Protein AF-A0AAX4NH21-F1 (afdb_monomer_lite)

Radius of gyration: 15.96 Å; chains: 1; bounding box: 40×27×46 Å

pLDDT: mean 83.45, std 11.71, range [51.97, 96.0]

Sequence (127 aa):
MFPNEFIWQVDQKYGNLSEEIKTFNMEKPGLFNKKKKEGMEIARRINLFKEWFKWFLAMNTVVLPEGYEVPAREFYIQMTLKIEAIPPYRPLHPKFLSIAALFTYEELSDLFGNIFSSKVQMLMRGR

Structure (mmCIF, N/CA/C/O backbone):
data_AF-A0AAX4NH21-F1
#
_entry.id   AF-A0AAX4NH21-F1
#
loop_
_atom_site.group_PDB
_atom_site.id
_atom_site.type_symbol
_atom_site.label_atom_id
_atom_site.label_alt_id
_atom_site.label_comp_id
_atom_site.label_asym_id
_atom_site.label_entity_id
_atom_site.label_seq_id
_atom_site.pdbx_PDB_ins_code
_atom_site.Cartn_x
_atom_site.Cartn_y
_atom_site.Cartn_z
_atom_site.occupancy
_atom_site.B_iso_or_equiv
_atom_site.auth_seq_id
_atom_site.auth_comp_id
_atom_site.auth_asym_id
_atom_site.auth_atom_id
_atom_site.pdbx_PDB_model_num
ATOM 1 N N . MET A 1 1 ? 7.468 10.258 -11.295 1.00 92.31 1 MET A N 1
ATOM 2 C CA . MET A 1 1 ? 7.822 10.439 -9.865 1.00 92.31 1 MET A CA 1
ATOM 3 C C . MET A 1 1 ? 9.068 9.626 -9.547 1.00 92.31 1 MET A C 1
ATOM 5 O O . MET A 1 1 ? 9.197 8.546 -10.101 1.00 92.31 1 MET A O 1
ATOM 9 N N . PHE A 1 2 ? 9.982 10.079 -8.686 1.00 90.38 2 PHE A N 1
ATOM 10 C CA . PHE A 1 2 ? 11.137 9.249 -8.286 1.00 90.38 2 PHE A CA 1
ATOM 11 C C . PHE A 1 2 ? 10.787 8.272 -7.140 1.00 90.38 2 PHE A C 1
ATOM 13 O O . PHE A 1 2 ? 9.870 8.556 -6.369 1.00 90.38 2 PHE A O 1
ATOM 20 N N . PRO A 1 3 ? 11.520 7.154 -6.952 1.00 87.31 3 PRO A N 1
ATOM 21 C CA . PRO A 1 3 ? 11.263 6.180 -5.887 1.00 87.31 3 PRO A CA 1
ATOM 22 C C . PRO A 1 3 ? 11.143 6.800 -4.493 1.00 87.31 3 PRO A C 1
ATOM 24 O O . PRO A 1 3 ? 10.203 6.502 -3.759 1.00 87.31 3 PRO A O 1
ATOM 27 N N . ASN A 1 4 ? 12.058 7.707 -4.142 1.00 87.38 4 ASN A N 1
ATOM 28 C CA . ASN A 1 4 ? 12.051 8.378 -2.840 1.00 87.38 4 ASN A CA 1
ATOM 29 C C . ASN A 1 4 ? 10.817 9.264 -2.653 1.00 87.38 4 ASN A C 1
ATOM 31 O O . ASN A 1 4 ? 10.261 9.320 -1.561 1.00 87.38 4 ASN A O 1
ATOM 35 N N . GLU A 1 5 ? 10.365 9.918 -3.721 1.00 89.94 5 GLU A N 1
ATOM 36 C CA . GLU A 1 5 ? 9.163 10.747 -3.703 1.00 89.94 5 GLU A CA 1
ATOM 37 C C . GLU A 1 5 ? 7.905 9.882 -3.529 1.00 89.94 5 GLU A C 1
ATOM 39 O O . GLU A 1 5 ? 7.060 10.194 -2.692 1.00 89.94 5 GLU A O 1
ATOM 44 N N . PHE A 1 6 ? 7.826 8.744 -4.228 1.00 90.69 6 PHE A N 1
ATOM 45 C CA . PHE A 1 6 ? 6.751 7.762 -4.047 1.00 90.69 6 PHE A CA 1
ATOM 46 C C . PHE A 1 6 ? 6.683 7.274 -2.600 1.00 90.69 6 PHE A C 1
ATOM 48 O O . PHE A 1 6 ? 5.628 7.321 -1.966 1.00 90.69 6 PHE A O 1
ATOM 55 N N . ILE A 1 7 ? 7.825 6.844 -2.061 1.00 88.31 7 ILE A N 1
ATOM 56 C CA . ILE A 1 7 ? 7.933 6.349 -0.687 1.00 88.31 7 ILE A CA 1
ATOM 57 C C . ILE A 1 7 ? 7.508 7.432 0.304 1.00 88.31 7 ILE A C 1
ATOM 59 O O . ILE A 1 7 ? 6.755 7.140 1.232 1.00 88.31 7 ILE A O 1
ATOM 63 N N . TRP A 1 8 ? 7.962 8.669 0.104 1.00 90.06 8 TRP A N 1
ATOM 64 C CA . TRP A 1 8 ? 7.644 9.790 0.978 1.00 90.06 8 TRP A CA 1
ATOM 65 C C . TRP A 1 8 ? 6.150 10.139 0.961 1.00 90.06 8 TRP A C 1
ATOM 67 O O . TRP A 1 8 ? 5.552 10.292 2.023 1.00 90.06 8 TRP A O 1
ATOM 77 N N . GLN A 1 9 ? 5.496 10.190 -0.204 1.00 91.38 9 GLN A N 1
ATOM 78 C CA . GLN A 1 9 ? 4.057 10.486 -0.267 1.00 91.38 9 GLN A CA 1
ATOM 79 C C . GLN A 1 9 ? 3.213 9.399 0.410 1.00 91.38 9 GLN A C 1
ATOM 81 O O . GLN A 1 9 ? 2.289 9.701 1.172 1.00 91.38 9 GLN A O 1
ATOM 86 N N . VAL A 1 10 ? 3.561 8.129 0.178 1.00 90.19 10 VAL A N 1
ATOM 87 C CA . VAL A 1 10 ? 2.921 6.989 0.848 1.00 90.19 10 VAL A CA 1
ATOM 88 C C . VAL A 1 10 ? 3.176 7.032 2.355 1.00 90.19 10 VAL A C 1
ATOM 90 O O . VAL A 1 10 ? 2.260 6.771 3.134 1.00 90.19 10 VAL A O 1
ATOM 93 N N . ASP A 1 11 ? 4.388 7.397 2.780 1.00 89.19 11 ASP A N 1
ATOM 94 C CA . ASP A 1 11 ? 4.739 7.571 4.187 1.00 89.19 11 ASP A CA 1
ATOM 95 C C . ASP A 1 11 ? 3.895 8.630 4.873 1.00 89.19 11 ASP A C 1
ATOM 97 O O . ASP A 1 11 ? 3.251 8.321 5.867 1.00 89.19 11 ASP A O 1
ATOM 101 N N . GLN A 1 12 ? 3.837 9.834 4.320 1.00 89.50 12 GLN A N 1
ATOM 102 C CA . GLN A 1 12 ? 3.093 10.933 4.924 1.00 89.50 12 GLN A CA 1
ATOM 103 C C . GLN A 1 12 ? 1.606 10.600 5.075 1.00 89.50 12 GLN A C 1
ATOM 105 O O . GLN A 1 12 ? 1.001 10.861 6.114 1.00 89.50 12 GLN A O 1
ATOM 110 N N . LYS A 1 13 ? 1.000 9.978 4.058 1.00 89.25 13 LYS A N 1
ATOM 111 C CA . LYS A 1 13 ? -0.422 9.618 4.106 1.00 89.25 13 LYS A CA 1
ATOM 112 C C . LYS A 1 13 ? -0.706 8.462 5.059 1.00 89.25 13 LYS A C 1
ATOM 114 O O . LYS A 1 13 ? -1.681 8.528 5.804 1.00 89.25 13 LYS A O 1
ATOM 119 N N . TYR A 1 14 ? 0.126 7.421 5.053 1.00 90.25 14 TYR A N 1
ATOM 120 C CA . TYR A 1 14 ? -0.084 6.251 5.905 1.00 90.25 14 TYR A CA 1
ATOM 121 C C . TYR A 1 14 ? 0.353 6.480 7.356 1.00 90.25 14 TYR A C 1
ATOM 123 O O . TYR A 1 14 ? -0.294 5.971 8.263 1.00 90.25 14 TYR A O 1
ATOM 131 N N . GLY A 1 15 ? 1.424 7.239 7.594 1.00 87.06 15 GLY A N 1
ATOM 132 C CA . GLY A 1 15 ? 1.966 7.531 8.922 1.00 87.06 15 GLY A CA 1
ATOM 133 C C . GLY A 1 15 ? 0.903 8.125 9.841 1.00 87.06 15 GLY A C 1
ATOM 134 O O . GLY A 1 15 ? 0.602 7.524 10.873 1.00 87.06 15 GLY A O 1
ATOM 135 N N . ASN A 1 16 ? 0.244 9.192 9.378 1.00 82.25 16 ASN A N 1
ATOM 136 C CA . ASN A 1 16 ? -0.871 9.842 10.076 1.00 82.25 16 ASN A CA 1
ATOM 137 C C . ASN A 1 16 ? -1.990 8.848 10.433 1.00 82.25 16 ASN A C 1
ATOM 139 O O . ASN A 1 16 ? -2.435 8.779 11.574 1.00 82.25 16 ASN A O 1
ATOM 143 N N . LEU A 1 17 ? -2.398 8.007 9.476 1.00 88.69 17 LEU A N 1
ATOM 144 C CA . LEU A 1 17 ? -3.427 6.993 9.709 1.00 88.69 17 LEU A CA 1
ATOM 145 C C . LEU A 1 17 ? -2.965 5.910 10.701 1.00 88.69 17 LEU A C 1
ATOM 147 O O . LEU A 1 17 ? -3.742 5.434 11.527 1.00 88.69 17 LEU A O 1
ATOM 151 N N . SER A 1 18 ? -1.700 5.499 10.625 1.00 87.62 18 SER A N 1
ATOM 152 C CA . SER A 1 18 ? -1.154 4.422 11.449 1.00 87.62 18 SER A CA 1
ATOM 153 C C . SER A 1 18 ? -1.072 4.797 12.931 1.00 87.62 18 SER A C 1
ATOM 155 O O . SER A 1 18 ? -1.281 3.937 13.788 1.00 87.62 18 SER A O 1
ATOM 157 N N . GLU A 1 19 ? -0.810 6.068 13.243 1.00 83.88 19 GLU A N 1
ATOM 158 C CA . GLU A 1 19 ? -0.822 6.588 14.613 1.00 83.88 19 GLU A CA 1
ATOM 159 C C . GLU A 1 19 ? -2.238 6.599 15.195 1.00 83.88 19 GLU A C 1
ATOM 161 O O . GLU A 1 19 ? -2.442 6.175 16.335 1.00 83.88 19 GLU A O 1
ATOM 166 N N . GLU A 1 20 ? -3.234 6.980 14.392 1.00 82.56 20 GLU A N 1
ATOM 167 C CA . GLU A 1 20 ? -4.648 6.957 14.781 1.00 82.56 20 GLU A CA 1
ATOM 168 C C . GLU A 1 20 ? -5.132 5.526 15.069 1.00 82.56 20 GLU A C 1
ATOM 170 O O . GLU A 1 20 ? -5.745 5.272 16.109 1.00 82.56 20 GLU A O 1
AT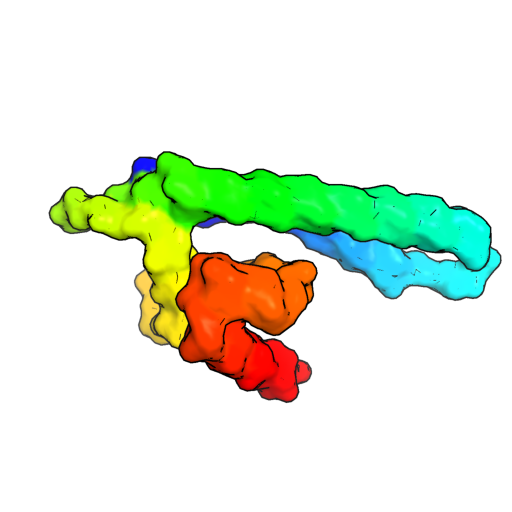OM 175 N N . ILE A 1 21 ? -4.786 4.562 14.203 1.00 84.12 21 ILE A N 1
ATOM 176 C CA . ILE A 1 21 ? -5.119 3.139 14.397 1.00 84.12 21 ILE A CA 1
ATOM 177 C C . ILE A 1 21 ? -4.485 2.596 15.686 1.00 84.12 21 ILE A C 1
ATOM 179 O O . ILE A 1 21 ? -5.147 1.904 16.464 1.00 84.12 21 ILE A O 1
ATOM 183 N N . LYS A 1 22 ? -3.204 2.898 15.935 1.00 83.25 22 LYS A N 1
ATOM 184 C CA . LYS A 1 22 ? -2.509 2.461 17.157 1.00 83.25 22 LYS A CA 1
ATOM 185 C C . LYS A 1 22 ? -3.152 3.047 18.408 1.00 83.25 22 LYS A C 1
ATOM 187 O O . LYS A 1 22 ? -3.410 2.304 19.352 1.00 83.25 22 LYS A O 1
ATOM 192 N N . THR A 1 23 ? -3.439 4.346 18.394 1.00 79.50 23 THR A N 1
ATOM 193 C CA . THR A 1 23 ? -4.050 5.054 19.526 1.00 79.50 23 THR A CA 1
ATOM 194 C C . THR A 1 23 ? -5.392 4.426 19.896 1.00 79.50 23 THR A C 1
ATOM 196 O O . THR A 1 23 ? -5.602 4.067 21.052 1.00 79.50 23 THR A O 1
ATOM 199 N N . PHE A 1 24 ? -6.248 4.152 18.909 1.00 77.94 24 PHE A N 1
ATOM 200 C CA . PHE A 1 24 ? -7.535 3.487 19.134 1.00 77.94 24 PHE A CA 1
ATOM 201 C C . PHE A 1 24 ? -7.412 2.076 19.722 1.00 77.94 24 PHE A C 1
ATOM 203 O O . PHE A 1 24 ? -8.179 1.693 20.611 1.00 77.94 24 PHE A O 1
ATOM 210 N N . ASN A 1 25 ? -6.428 1.300 19.262 1.00 72.50 25 ASN A N 1
ATOM 211 C CA . ASN A 1 25 ? -6.192 -0.054 19.765 1.00 72.50 25 ASN A CA 1
ATOM 212 C C . ASN A 1 25 ? -5.637 -0.071 21.203 1.00 72.50 25 ASN A C 1
ATOM 214 O O . ASN A 1 25 ? -5.824 -1.062 21.908 1.00 72.50 25 ASN A O 1
ATOM 218 N N . MET A 1 26 ? -4.987 1.007 21.656 1.00 69.94 26 MET A N 1
ATOM 219 C CA . MET A 1 26 ? -4.430 1.128 23.012 1.00 69.94 26 MET A CA 1
ATOM 220 C C . MET A 1 26 ? -5.435 1.657 24.0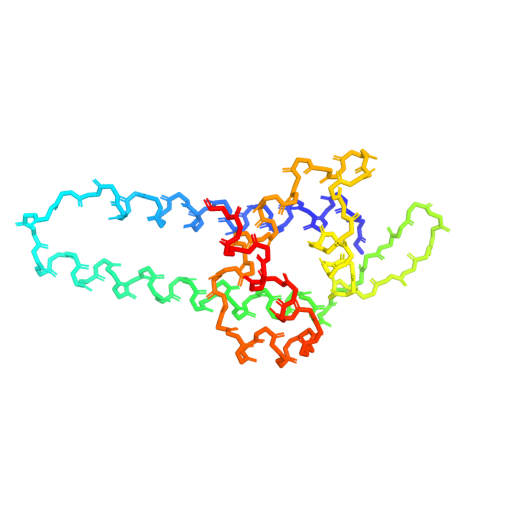53 1.00 69.94 26 MET A C 1
ATOM 222 O O . MET A 1 26 ? -5.212 1.493 25.256 1.00 69.94 26 MET A O 1
ATOM 226 N N . GLU A 1 27 ? -6.551 2.265 23.641 1.00 61.28 27 GLU A N 1
ATOM 227 C CA . GLU A 1 27 ? -7.540 2.814 24.575 1.00 61.28 27 GLU A CA 1
ATOM 228 C C . GLU A 1 27 ? -8.345 1.721 25.311 1.00 61.28 27 GLU A C 1
ATOM 230 O O . GLU A 1 27 ? -8.902 0.792 24.713 1.00 61.28 27 GLU A O 1
ATOM 235 N N . LYS A 1 28 ? -8.431 1.837 26.647 1.00 55.38 28 LYS A N 1
ATOM 236 C CA . LYS A 1 28 ? -9.055 0.855 27.558 1.00 55.38 28 LYS A CA 1
ATOM 237 C C . LYS A 1 28 ? -10.573 0.666 27.319 1.00 55.38 28 LYS A C 1
ATOM 239 O O . LYS A 1 28 ? -11.262 1.603 26.916 1.00 55.38 28 LYS A O 1
ATOM 244 N N . PRO A 1 29 ? -11.137 -0.523 27.625 1.00 52.78 29 PRO A N 1
ATOM 245 C CA . PRO A 1 29 ? -12.521 -0.926 27.306 1.00 52.78 29 PRO A CA 1
ATOM 246 C C . PRO A 1 29 ? -13.640 -0.278 28.162 1.00 52.78 29 PRO A C 1
ATOM 248 O O . PRO A 1 29 ? -14.656 -0.908 28.431 1.00 52.78 29 PRO A O 1
ATOM 251 N N . GLY A 1 30 ? -13.493 0.979 28.596 1.00 54.50 30 GLY A N 1
ATOM 252 C CA . GLY A 1 30 ? -14.430 1.631 29.529 1.00 54.50 30 GLY A CA 1
ATOM 253 C C . GLY A 1 30 ? -15.530 2.509 28.911 1.00 54.50 30 GLY A C 1
ATOM 254 O O . GLY A 1 30 ? -16.429 2.937 29.626 1.00 54.50 30 GLY A O 1
ATOM 255 N N . LEU A 1 31 ? -15.485 2.811 27.606 1.00 57.38 31 LEU A N 1
ATOM 256 C CA . LEU A 1 31 ? -16.358 3.811 26.963 1.00 57.38 31 LEU A CA 1
ATOM 257 C C . LEU A 1 31 ? -16.972 3.282 25.654 1.00 57.38 31 LEU A C 1
ATOM 259 O O . LEU A 1 31 ? -16.620 3.720 24.561 1.00 57.38 31 LEU A O 1
ATOM 263 N N . PHE A 1 32 ? -17.913 2.340 25.755 1.00 59.28 32 PHE A N 1
ATOM 264 C CA . PHE A 1 32 ? -18.515 1.644 24.604 1.00 59.28 32 PHE A CA 1
ATOM 265 C C . PHE A 1 32 ? -19.125 2.576 23.534 1.00 59.28 32 PHE A C 1
ATOM 267 O O . PHE A 1 32 ? -18.899 2.373 22.341 1.00 59.28 32 PHE A O 1
ATOM 274 N N . ASN A 1 33 ? -19.850 3.632 23.924 1.00 61.31 33 ASN A N 1
ATOM 275 C CA . ASN A 1 33 ? -20.483 4.546 22.957 1.00 61.31 33 ASN A CA 1
ATOM 276 C C . ASN A 1 33 ? -19.497 5.513 22.283 1.00 61.31 33 ASN A C 1
ATOM 278 O O . ASN A 1 33 ? -19.686 5.862 21.117 1.00 61.31 33 ASN A O 1
ATOM 282 N N . LYS A 1 34 ? -18.441 5.927 22.995 1.00 62.44 34 LYS A N 1
ATOM 283 C CA . LYS A 1 34 ? -17.382 6.785 22.447 1.00 62.44 34 LYS A CA 1
ATOM 284 C C . LYS A 1 34 ? -16.504 5.985 21.474 1.00 62.44 34 LYS A C 1
ATOM 286 O O . LYS A 1 34 ? -16.378 6.392 20.321 1.00 62.44 34 LYS A O 1
ATOM 291 N N . LYS A 1 35 ? -16.120 4.757 21.857 1.00 67.44 35 LYS A N 1
ATOM 292 C CA . LYS A 1 35 ? -15.412 3.805 20.985 1.00 67.44 35 LYS A CA 1
ATOM 293 C C . LYS A 1 35 ? -16.169 3.465 19.706 1.00 67.44 35 LYS A C 1
ATOM 295 O O . LYS A 1 35 ? -15.544 3.280 18.669 1.00 67.44 35 LYS A O 1
ATOM 300 N N . LYS A 1 36 ? -17.506 3.389 19.739 1.00 71.44 36 LYS A N 1
ATOM 301 C CA . LYS A 1 36 ? -18.298 3.129 18.525 1.00 71.44 36 LYS A CA 1
ATOM 302 C C . LYS A 1 36 ? -18.203 4.285 17.522 1.00 71.44 36 LYS A C 1
ATOM 304 O O . LYS A 1 36 ? -18.049 4.036 16.330 1.00 71.44 36 LYS A O 1
ATOM 309 N N . LYS A 1 37 ? -18.285 5.538 17.988 1.00 74.94 37 LYS A N 1
ATOM 310 C CA . LYS A 1 37 ? -18.134 6.724 17.125 1.00 74.94 37 LYS A CA 1
ATOM 311 C C . LYS A 1 37 ? -16.703 6.872 16.604 1.00 74.94 37 LYS A C 1
ATOM 313 O O . LYS A 1 37 ? -16.527 7.110 15.415 1.00 74.94 37 LYS A O 1
ATOM 318 N N . GLU A 1 38 ? -15.707 6.668 17.459 1.00 76.25 38 GLU A N 1
ATOM 319 C CA . GLU A 1 38 ? -14.287 6.711 17.078 1.00 76.25 38 GLU A CA 1
ATOM 320 C C . GLU A 1 38 ? -13.927 5.591 16.097 1.00 76.25 38 GLU A C 1
ATOM 322 O O . GLU A 1 38 ? -13.271 5.844 15.091 1.00 76.25 38 GLU A O 1
ATOM 327 N N . GLY A 1 39 ? -14.453 4.381 16.304 1.00 78.06 39 GLY A N 1
ATOM 328 C CA . GLY A 1 39 ? -14.290 3.270 15.369 1.00 78.06 39 GLY A CA 1
ATOM 329 C C . GLY A 1 39 ? -14.909 3.548 13.996 1.00 78.06 39 GLY A C 1
ATOM 330 O O . GLY A 1 39 ? -14.304 3.215 12.979 1.00 78.06 39 GLY A O 1
ATOM 331 N N . MET A 1 40 ? -16.077 4.204 13.941 1.00 82.44 40 MET A N 1
ATOM 332 C CA . MET A 1 40 ? -16.684 4.625 12.668 1.00 82.44 40 MET A CA 1
ATOM 333 C C . MET A 1 40 ? -15.838 5.679 11.944 1.00 82.44 40 MET A C 1
ATOM 335 O O . MET A 1 40 ? -15.678 5.595 10.727 1.00 82.44 40 MET A O 1
ATOM 339 N N . GLU A 1 41 ? -15.265 6.643 12.668 1.00 86.69 41 GLU A N 1
ATOM 340 C CA . GLU A 1 41 ? -14.401 7.665 12.066 1.00 86.69 41 GLU A CA 1
ATOM 341 C C . GLU A 1 41 ? -13.082 7.070 11.552 1.00 86.69 41 GLU A C 1
ATOM 343 O O . GLU A 1 41 ? -12.659 7.385 10.441 1.00 86.69 41 GLU A O 1
ATOM 348 N N . ILE A 1 42 ? -12.468 6.142 12.292 1.00 87.06 42 ILE A N 1
ATOM 349 C CA . ILE A 1 42 ? -11.256 5.441 11.843 1.00 87.06 42 ILE A CA 1
ATOM 350 C C . ILE A 1 42 ? -11.547 4.588 10.611 1.00 87.06 42 ILE A C 1
ATOM 352 O O . ILE A 1 42 ? -10.798 4.651 9.639 1.00 87.06 42 ILE A O 1
ATOM 356 N N . ALA A 1 43 ? -12.657 3.845 10.596 1.00 86.56 43 ALA A N 1
ATOM 357 C CA . ALA A 1 43 ? -13.065 3.074 9.423 1.00 86.56 43 ALA A CA 1
ATOM 358 C C . ALA A 1 43 ? -13.264 3.975 8.190 1.00 86.56 43 ALA A C 1
ATOM 360 O O . ALA A 1 43 ? -12.802 3.646 7.096 1.00 86.56 43 ALA A O 1
ATOM 361 N N . ARG A 1 44 ? -13.882 5.151 8.370 1.00 91.44 44 ARG A N 1
ATOM 362 C CA . ARG A 1 44 ? -14.038 6.154 7.307 1.00 91.44 44 ARG A CA 1
ATOM 363 C C . ARG A 1 44 ? -12.685 6.634 6.781 1.00 91.44 44 ARG A C 1
ATOM 365 O O . ARG A 1 44 ? -12.496 6.711 5.570 1.00 91.44 44 ARG A O 1
ATOM 372 N N . ARG A 1 45 ? -11.730 6.926 7.666 1.00 90.69 45 ARG A N 1
ATOM 373 C CA . ARG A 1 45 ? -10.378 7.365 7.285 1.00 90.69 45 ARG A CA 1
ATOM 374 C C . ARG A 1 45 ? -9.571 6.274 6.593 1.00 90.69 45 ARG A C 1
ATOM 376 O O . ARG A 1 45 ? -8.892 6.572 5.613 1.00 90.69 45 ARG A O 1
ATOM 383 N N . ILE A 1 46 ? -9.693 5.022 7.037 1.00 92.25 46 ILE A N 1
ATOM 384 C CA . ILE A 1 46 ? -9.113 3.867 6.343 1.00 92.25 46 ILE A CA 1
ATOM 385 C C . ILE A 1 46 ? -9.665 3.795 4.918 1.00 92.25 46 ILE A C 1
ATOM 387 O O . ILE A 1 46 ? -8.883 3.684 3.979 1.00 92.25 46 ILE A O 1
ATOM 391 N N . ASN A 1 47 ? -10.981 3.922 4.731 1.00 93.19 47 ASN A N 1
ATOM 392 C CA . ASN A 1 47 ? -11.583 3.894 3.396 1.00 93.19 47 ASN A CA 1
ATOM 393 C C . ASN A 1 47 ? -11.095 5.048 2.510 1.00 93.19 47 ASN A C 1
ATOM 395 O O . ASN A 1 47 ? -10.694 4.803 1.376 1.00 93.19 47 ASN A O 1
ATOM 399 N N . LEU A 1 48 ? -11.025 6.274 3.037 1.00 94.12 48 LEU A N 1
ATOM 400 C CA . LEU A 1 48 ? -10.472 7.415 2.297 1.00 94.12 48 LEU A CA 1
ATOM 401 C C . LEU A 1 48 ? -9.008 7.200 1.903 1.00 94.12 48 LEU A C 1
ATOM 403 O O . LEU A 1 48 ? -8.606 7.532 0.788 1.00 94.12 48 LEU A O 1
ATOM 407 N N . PHE A 1 49 ? -8.203 6.629 2.801 1.00 95.19 49 PHE A N 1
ATOM 408 C CA . PHE A 1 49 ? -6.827 6.270 2.483 1.00 95.19 49 PHE A CA 1
ATOM 409 C C . PHE A 1 49 ? -6.773 5.209 1.382 1.00 95.19 49 PHE A C 1
ATOM 411 O O . PHE A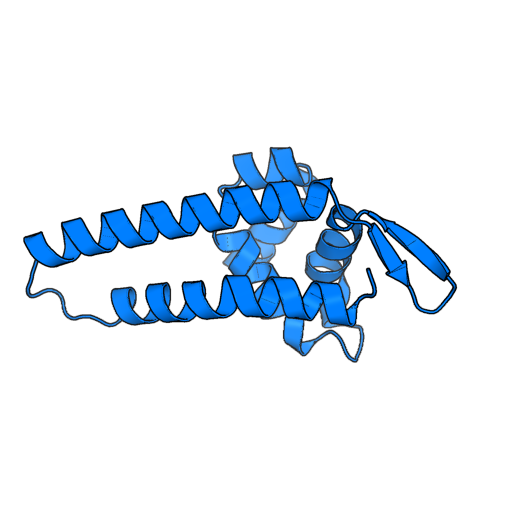 1 49 ? -5.986 5.358 0.451 1.00 95.19 49 PHE A O 1
ATOM 418 N N . LYS A 1 50 ? -7.616 4.170 1.444 1.00 94.62 50 LYS A N 1
ATOM 419 C CA . LYS A 1 50 ? -7.692 3.143 0.399 1.00 94.62 50 LYS A CA 1
ATOM 420 C C . LYS A 1 50 ? -8.027 3.754 -0.953 1.00 94.62 50 LYS A C 1
ATOM 422 O O . LYS A 1 50 ? -7.340 3.455 -1.920 1.00 94.62 50 LYS A O 1
ATOM 427 N N . GLU A 1 51 ? -9.046 4.603 -1.033 1.00 95.56 51 GLU A N 1
ATOM 428 C CA . GLU A 1 51 ? -9.439 5.270 -2.280 1.00 95.56 51 GLU A CA 1
ATOM 429 C C . GLU A 1 51 ? -8.315 6.142 -2.833 1.00 95.56 51 GLU A C 1
ATOM 431 O O . GLU A 1 51 ? -7.945 6.003 -4.001 1.00 95.56 51 GLU A O 1
ATOM 436 N N . TRP A 1 52 ? -7.714 6.977 -1.979 1.00 96.00 52 TRP A N 1
ATOM 437 C CA . TRP A 1 52 ? -6.548 7.772 -2.353 1.00 96.00 52 TRP A CA 1
ATOM 438 C C . TRP A 1 52 ? -5.412 6.886 -2.863 1.00 96.00 52 TRP A C 1
ATOM 440 O O . TRP A 1 52 ? -4.822 7.193 -3.892 1.00 96.00 52 TRP A O 1
ATOM 450 N N . PHE A 1 53 ? -5.121 5.778 -2.184 1.00 95.88 53 PHE A N 1
ATOM 451 C CA . PHE A 1 53 ? -4.026 4.889 -2.544 1.00 95.88 53 PHE A CA 1
ATOM 452 C C . PHE A 1 53 ? -4.288 4.168 -3.870 1.00 95.88 53 PHE A C 1
ATOM 454 O O . PHE A 1 53 ? -3.404 4.119 -4.722 1.00 95.88 53 PHE A O 1
ATOM 461 N N . LYS A 1 54 ? -5.517 3.681 -4.093 1.00 95.06 54 LYS A N 1
ATOM 462 C CA . LYS A 1 54 ? -5.956 3.101 -5.374 1.00 95.06 54 LYS A CA 1
ATOM 463 C C . LYS A 1 54 ? -5.765 4.109 -6.514 1.00 95.06 54 LYS A C 1
ATOM 465 O O . LYS A 1 54 ? -5.147 3.782 -7.525 1.00 95.06 54 LYS A O 1
ATOM 470 N N . TRP A 1 55 ? -6.234 5.344 -6.324 1.00 95.75 55 TRP A N 1
ATOM 471 C CA . TRP A 1 55 ? -6.063 6.427 -7.295 1.00 95.75 55 TRP A CA 1
ATOM 472 C C . TRP A 1 55 ? -4.585 6.772 -7.523 1.00 95.75 55 TRP A C 1
ATOM 474 O O . TRP A 1 55 ? -4.138 6.887 -8.662 1.00 95.75 55 TRP A O 1
ATOM 484 N N . PHE A 1 56 ? -3.805 6.872 -6.448 1.00 94.69 56 PHE A N 1
ATOM 485 C CA . PHE A 1 56 ? -2.384 7.191 -6.489 1.00 94.69 56 PHE A CA 1
ATOM 486 C C . PHE A 1 56 ? -1.595 6.149 -7.287 1.00 94.69 56 PHE A C 1
ATOM 488 O O . PHE A 1 56 ? -0.795 6.514 -8.145 1.00 94.69 56 PHE A O 1
ATOM 495 N N . LEU A 1 57 ? -1.855 4.858 -7.068 1.00 94.94 57 LEU A N 1
ATOM 496 C CA . LEU A 1 57 ? -1.221 3.783 -7.830 1.00 94.94 57 LEU A CA 1
ATOM 497 C C . LEU A 1 57 ? -1.631 3.770 -9.307 1.00 94.94 57 LEU A C 1
ATOM 499 O O . LEU A 1 57 ? -0.811 3.413 -10.150 1.00 94.94 57 LEU A O 1
ATOM 503 N N . ALA A 1 58 ? -2.878 4.136 -9.616 1.00 93.19 58 ALA A N 1
ATOM 504 C CA . ALA A 1 58 ? -3.392 4.161 -10.984 1.00 93.19 58 ALA A CA 1
ATOM 505 C C . ALA A 1 58 ? -2.843 5.337 -11.808 1.00 93.19 58 ALA A C 1
ATOM 507 O O . ALA A 1 58 ? -2.634 5.192 -13.009 1.00 93.19 58 ALA A O 1
ATOM 508 N N . MET A 1 59 ? -2.609 6.489 -11.174 1.00 94.12 59 MET A N 1
ATOM 509 C CA . MET A 1 59 ? -2.242 7.730 -11.869 1.00 94.12 59 MET A CA 1
ATOM 510 C C . MET A 1 59 ? -0.736 7.986 -11.966 1.00 94.12 59 MET A C 1
ATOM 512 O O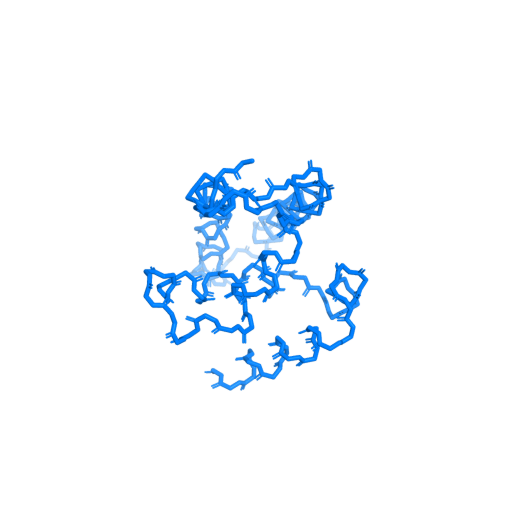 . MET A 1 59 ? -0.328 8.893 -12.686 1.00 94.12 59 MET A O 1
ATOM 516 N N . ASN A 1 60 ? 0.097 7.239 -11.237 1.00 94.94 60 ASN A N 1
ATOM 517 C CA . ASN A 1 60 ? 1.523 7.543 -11.134 1.00 94.94 60 ASN A CA 1
ATOM 518 C C . ASN A 1 60 ? 2.416 6.465 -11.757 1.00 94.94 60 ASN A C 1
ATOM 520 O O . ASN A 1 60 ? 2.173 5.261 -11.648 1.00 94.94 60 ASN A O 1
ATOM 524 N N . THR A 1 61 ? 3.524 6.924 -12.332 1.00 95.38 61 THR A N 1
ATOM 525 C CA . THR A 1 61 ? 4.675 6.108 -12.722 1.00 95.38 61 THR A CA 1
ATOM 526 C C . THR A 1 61 ? 5.894 6.495 -11.886 1.00 95.38 61 THR A C 1
ATOM 528 O O . THR A 1 61 ? 6.096 7.659 -11.509 1.00 95.38 61 THR A O 1
ATOM 531 N N . VAL A 1 62 ? 6.707 5.493 -11.566 1.00 92.81 62 VAL A N 1
ATOM 532 C CA . VAL A 1 62 ? 7.964 5.634 -10.838 1.00 92.81 62 VAL A CA 1
ATOM 533 C C . VAL A 1 62 ? 9.116 5.520 -11.830 1.00 92.81 62 VAL A C 1
ATOM 535 O O . VAL A 1 62 ? 9.235 4.520 -12.531 1.00 92.81 62 VAL A O 1
ATOM 538 N N . VAL A 1 63 ? 9.956 6.550 -11.879 1.00 91.44 63 VAL A N 1
ATOM 539 C CA . VAL A 1 63 ? 11.131 6.642 -12.749 1.00 91.44 63 VAL A CA 1
ATOM 540 C C . VAL A 1 63 ? 12.342 6.158 -11.965 1.00 91.44 63 VAL A C 1
ATOM 542 O O . VAL A 1 63 ? 12.776 6.813 -11.017 1.00 91.44 63 VAL A O 1
ATOM 545 N N . LEU A 1 64 ? 12.862 4.990 -12.323 1.00 87.19 64 LEU A N 1
ATOM 546 C CA . LEU A 1 64 ? 14.036 4.393 -11.692 1.00 87.19 64 LEU A CA 1
ATOM 547 C C . LEU A 1 64 ? 15.321 5.167 -12.056 1.00 87.19 64 LEU A C 1
ATOM 549 O O . LEU A 1 64 ? 15.328 5.896 -13.050 1.00 87.19 64 LEU A O 1
ATOM 553 N N . PRO A 1 65 ? 16.414 5.032 -11.276 1.00 80.06 65 PRO A N 1
ATOM 554 C CA . PRO A 1 65 ? 17.670 5.752 -11.518 1.00 80.06 65 PRO A CA 1
ATOM 555 C C . PRO A 1 65 ? 18.251 5.574 -12.927 1.00 80.06 65 PRO A C 1
ATOM 557 O O . PRO A 1 65 ? 18.906 6.475 -13.440 1.00 80.06 65 PRO A O 1
ATOM 560 N N . GLU A 1 66 ? 17.989 4.438 -13.569 1.00 83.44 66 GLU A N 1
ATOM 561 C CA . GLU A 1 66 ? 18.438 4.120 -14.925 1.00 83.44 66 GLU A CA 1
ATOM 562 C C . GLU A 1 66 ? 17.522 4.710 -16.019 1.00 83.44 66 GLU A C 1
ATOM 564 O O . GLU A 1 66 ? 17.730 4.459 -17.203 1.00 83.44 66 GLU A O 1
ATOM 569 N N . GLY A 1 67 ? 16.497 5.481 -15.636 1.00 84.25 67 GLY A N 1
ATOM 570 C CA . GLY A 1 67 ? 15.547 6.134 -16.541 1.00 84.25 67 GLY A CA 1
ATOM 571 C C . GLY A 1 67 ? 14.343 5.276 -16.939 1.00 84.25 67 GLY A C 1
ATOM 572 O O . GLY A 1 67 ? 13.492 5.743 -17.690 1.00 84.25 67 GLY A O 1
ATOM 573 N N . TYR A 1 68 ? 14.234 4.041 -16.439 1.00 88.62 68 TYR A N 1
ATOM 574 C CA . TYR A 1 68 ? 13.070 3.193 -16.702 1.00 88.62 68 TYR A CA 1
ATOM 575 C C . TYR A 1 68 ? 11.842 3.676 -15.939 1.00 88.62 68 TYR A C 1
ATOM 577 O O . TYR A 1 68 ? 11.887 3.868 -14.723 1.00 88.62 68 TYR A O 1
ATOM 585 N N . GLU A 1 69 ? 10.721 3.787 -16.641 1.00 92.62 69 GLU A N 1
ATOM 586 C CA . GLU A 1 69 ? 9.431 4.076 -16.030 1.00 92.62 69 GLU A CA 1
ATOM 587 C C . GLU A 1 69 ? 8.687 2.783 -15.711 1.00 92.62 69 GLU A C 1
ATOM 589 O O . GLU A 1 69 ? 8.489 1.920 -16.566 1.00 92.62 69 GLU A O 1
ATOM 594 N N . VAL A 1 70 ? 8.253 2.657 -14.462 1.00 92.31 70 VAL A N 1
ATOM 595 C CA . VAL A 1 70 ? 7.487 1.512 -13.977 1.00 92.31 70 VAL A CA 1
ATOM 596 C C . VAL A 1 70 ? 6.169 2.021 -13.402 1.00 92.31 70 VAL A C 1
ATOM 598 O O . VAL A 1 70 ? 6.175 2.999 -12.651 1.00 92.31 70 VAL A O 1
ATOM 601 N N . PRO A 1 71 ? 5.021 1.385 -13.692 1.00 94.81 71 PRO A N 1
ATOM 602 C CA . PRO A 1 71 ? 3.768 1.734 -13.035 1.00 94.81 71 PRO A CA 1
ATOM 603 C C . PRO A 1 71 ? 3.910 1.681 -11.509 1.00 94.81 71 PRO A C 1
ATOM 605 O O . PRO A 1 71 ? 4.481 0.731 -10.969 1.00 94.81 71 PRO A O 1
ATOM 608 N N . ALA A 1 72 ? 3.360 2.663 -10.794 1.00 93.00 72 ALA A N 1
ATOM 609 C CA . ALA A 1 72 ? 3.463 2.726 -9.334 1.00 93.00 72 ALA A CA 1
ATOM 610 C C . ALA A 1 72 ? 2.931 1.456 -8.645 1.00 93.00 72 ALA A C 1
ATOM 612 O O . ALA A 1 72 ? 3.501 0.995 -7.655 1.00 93.00 72 ALA A O 1
ATOM 613 N N . ARG A 1 73 ? 1.880 0.848 -9.210 1.00 93.31 73 ARG A N 1
ATOM 614 C CA . ARG A 1 73 ? 1.363 -0.469 -8.807 1.00 93.31 73 ARG A CA 1
ATOM 615 C C . ARG A 1 73 ? 2.442 -1.553 -8.842 1.00 93.31 73 ARG A C 1
ATOM 617 O O . ARG A 1 73 ? 2.626 -2.261 -7.856 1.00 93.31 73 ARG A O 1
ATOM 624 N N . GLU A 1 74 ? 3.147 -1.681 -9.961 1.00 90.31 74 GLU A N 1
ATOM 625 C CA . GLU A 1 74 ? 4.201 -2.684 -10.129 1.00 90.31 74 GLU A CA 1
ATOM 626 C C . GLU A 1 74 ? 5.368 -2.402 -9.189 1.00 90.31 74 GLU A C 1
ATOM 628 O O . GLU A 1 74 ? 5.853 -3.312 -8.519 1.00 90.31 74 GLU A O 1
ATOM 633 N N . PHE A 1 75 ? 5.755 -1.131 -9.049 1.00 89.69 75 PHE A N 1
ATOM 634 C CA . PHE A 1 75 ? 6.766 -0.724 -8.080 1.00 89.69 75 PHE A CA 1
ATOM 635 C C . PHE A 1 75 ? 6.381 -1.166 -6.657 1.00 89.69 75 PHE A C 1
ATOM 637 O O . PHE A 1 75 ? 7.159 -1.848 -5.995 1.00 89.69 75 PHE A O 1
ATOM 644 N N . TYR A 1 76 ? 5.149 -0.898 -6.212 1.00 90.25 76 TYR A N 1
ATOM 645 C CA . TYR A 1 76 ? 4.643 -1.343 -4.909 1.00 90.25 76 TYR A CA 1
ATOM 646 C C . TYR A 1 76 ? 4.649 -2.873 -4.749 1.00 90.25 76 TYR A C 1
ATOM 648 O O . TYR A 1 76 ? 5.050 -3.377 -3.695 1.00 90.25 76 TYR A O 1
ATOM 656 N N . ILE A 1 77 ? 4.258 -3.626 -5.785 1.00 89.62 77 ILE A N 1
ATOM 657 C CA . ILE A 1 77 ? 4.322 -5.096 -5.784 1.00 89.62 77 ILE A CA 1
ATOM 658 C C . ILE A 1 77 ? 5.759 -5.564 -5.540 1.00 89.62 77 ILE A C 1
ATOM 660 O O . ILE A 1 77 ? 5.992 -6.393 -4.657 1.00 89.62 77 ILE A O 1
ATOM 664 N N . GLN A 1 78 ? 6.729 -5.027 -6.287 1.00 85.31 78 GLN A N 1
ATOM 665 C CA . GLN A 1 78 ? 8.138 -5.395 -6.119 1.00 85.31 78 GLN A CA 1
ATOM 666 C C . GLN A 1 78 ? 8.618 -5.068 -4.697 1.00 85.31 78 GLN A C 1
ATOM 668 O O . GLN A 1 78 ? 9.228 -5.922 -4.048 1.00 85.31 78 GLN A O 1
ATOM 673 N N . MET A 1 79 ? 8.271 -3.881 -4.185 1.00 82.50 79 MET A N 1
ATOM 674 C CA . MET A 1 79 ? 8.640 -3.435 -2.836 1.00 82.50 79 MET A CA 1
ATOM 675 C C . MET A 1 79 ? 8.044 -4.315 -1.732 1.00 82.50 79 MET A C 1
ATOM 677 O O . MET A 1 79 ? 8.690 -4.556 -0.714 1.00 82.50 79 MET A O 1
ATOM 681 N N . THR A 1 80 ? 6.838 -4.836 -1.940 1.00 86.06 80 THR A N 1
ATOM 682 C CA . THR A 1 80 ? 6.146 -5.676 -0.955 1.00 86.06 80 THR A CA 1
ATOM 683 C C . THR A 1 80 ? 6.570 -7.145 -1.037 1.00 86.06 80 THR A C 1
ATOM 685 O O . THR A 1 80 ? 6.562 -7.832 -0.027 1.00 86.06 80 THR A O 1
ATOM 688 N N . LEU A 1 81 ? 6.936 -7.662 -2.218 1.00 83.25 81 LEU A N 1
ATOM 689 C CA . LEU A 1 81 ? 7.183 -9.100 -2.409 1.00 83.25 81 LEU A CA 1
ATOM 690 C C . LEU A 1 81 ? 8.656 -9.516 -2.492 1.00 83.25 81 LEU A C 1
ATOM 692 O O . LEU A 1 81 ? 8.929 -10.715 -2.353 1.00 83.25 81 LEU A O 1
ATOM 696 N N . LYS A 1 82 ? 9.575 -8.598 -2.824 1.00 72.56 82 LYS A N 1
ATOM 697 C CA . LYS A 1 82 ? 10.968 -8.938 -3.180 1.00 72.56 82 LYS A CA 1
ATOM 698 C C . LYS A 1 82 ? 12.048 -8.230 -2.352 1.00 72.56 82 LYS A C 1
ATOM 700 O O . LYS A 1 82 ? 13.217 -8.582 -2.476 1.00 72.56 82 LYS A O 1
ATOM 705 N N . ILE A 1 83 ? 11.702 -7.251 -1.515 1.00 61.12 83 ILE A N 1
ATOM 706 C CA . ILE A 1 83 ? 12.686 -6.284 -0.989 1.00 61.12 83 ILE A CA 1
ATOM 707 C C . ILE A 1 83 ? 13.263 -6.585 0.396 1.00 61.12 83 ILE A C 1
ATOM 709 O O . ILE A 1 83 ? 14.210 -5.918 0.816 1.00 61.12 83 ILE A O 1
ATOM 713 N N . GLU A 1 84 ? 12.861 -7.665 1.067 1.00 55.12 84 GLU A N 1
ATOM 714 C CA . GLU A 1 84 ?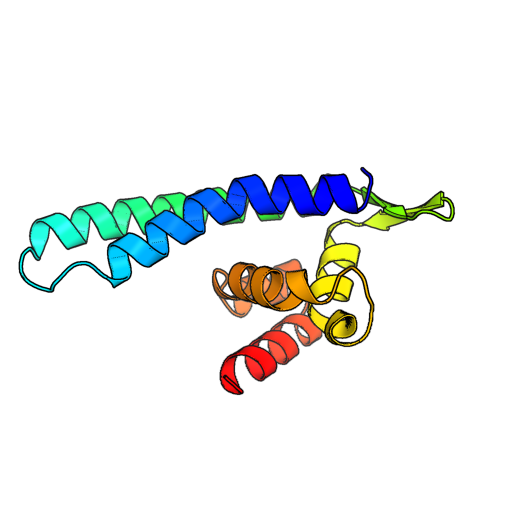 13.611 -8.109 2.256 1.00 55.12 84 GLU A CA 1
ATOM 715 C C . GLU A 1 84 ? 15.117 -8.337 1.970 1.00 55.12 84 GLU A C 1
ATOM 717 O O . GLU A 1 84 ? 15.922 -8.331 2.902 1.00 55.12 84 GLU A O 1
ATOM 722 N N . ALA A 1 85 ? 15.531 -8.443 0.698 1.00 54.03 85 ALA A N 1
ATOM 723 C CA . ALA A 1 85 ? 16.909 -8.669 0.266 1.00 54.03 85 ALA A CA 1
ATOM 724 C C . ALA A 1 85 ? 17.663 -7.459 -0.345 1.00 54.03 85 ALA A C 1
ATOM 726 O O . ALA A 1 85 ? 18.837 -7.622 -0.664 1.00 54.03 85 ALA A O 1
ATOM 727 N N . ILE A 1 86 ? 17.066 -6.263 -0.506 1.00 57.38 86 ILE A N 1
ATOM 728 C CA . ILE A 1 86 ? 17.704 -5.144 -1.248 1.00 57.38 86 ILE A CA 1
ATOM 729 C C . ILE A 1 86 ? 17.871 -3.886 -0.357 1.00 57.38 86 ILE A C 1
ATOM 731 O O . ILE A 1 86 ? 16.883 -3.202 -0.065 1.00 57.38 86 ILE A O 1
ATOM 735 N N . PRO A 1 87 ? 19.095 -3.530 0.091 1.00 51.97 87 PRO A N 1
ATOM 736 C CA . PRO A 1 87 ? 19.382 -2.214 0.689 1.00 51.97 87 PRO A CA 1
ATOM 737 C C . PRO A 1 87 ? 19.242 -1.129 -0.396 1.00 51.97 87 PRO A C 1
ATOM 739 O O . PRO A 1 87 ? 19.682 -1.404 -1.511 1.00 51.97 87 PRO A O 1
ATOM 742 N N . PRO A 1 88 ? 18.673 0.080 -0.174 1.00 67.38 88 PRO A N 1
ATOM 743 C CA . PRO A 1 88 ? 18.230 0.782 1.049 1.00 67.38 88 PRO A CA 1
ATOM 744 C C . PRO A 1 88 ? 16.751 0.577 1.445 1.00 67.38 88 PRO A C 1
ATOM 746 O O . PRO A 1 88 ? 16.261 1.215 2.375 1.00 67.38 88 PRO A O 1
ATOM 749 N N . TYR A 1 89 ? 16.015 -0.291 0.750 1.00 65.06 89 TYR A N 1
ATOM 750 C CA . TYR A 1 89 ? 14.551 -0.360 0.847 1.00 65.06 89 TYR A CA 1
ATOM 751 C C . TYR A 1 89 ? 14.023 -1.373 1.876 1.00 65.06 89 TYR A C 1
ATOM 753 O O . TYR A 1 89 ? 12.842 -1.341 2.225 1.00 65.06 89 TYR A O 1
ATOM 761 N N . ARG A 1 90 ? 14.893 -2.237 2.416 1.00 65.06 90 ARG A N 1
ATOM 762 C CA . ARG A 1 90 ? 14.569 -3.225 3.464 1.00 65.06 90 ARG A CA 1
ATOM 763 C C . ARG A 1 90 ? 13.762 -2.649 4.650 1.00 65.06 90 ARG A C 1
ATOM 765 O O . ARG A 1 90 ? 12.772 -3.281 5.016 1.00 65.06 90 ARG A O 1
ATOM 772 N N . PRO A 1 91 ? 14.089 -1.475 5.236 1.00 67.69 91 PRO A N 1
ATOM 773 C CA . PRO A 1 91 ? 13.313 -0.909 6.348 1.00 67.69 91 PRO A CA 1
ATOM 774 C C . PRO A 1 91 ? 11.855 -0.575 6.000 1.00 67.69 91 PRO A C 1
ATOM 776 O O . PRO A 1 91 ? 11.024 -0.436 6.893 1.00 67.69 91 PRO A O 1
ATOM 779 N N . LEU A 1 92 ? 11.524 -0.448 4.712 1.00 72.50 92 LEU A N 1
ATOM 780 C CA . LEU A 1 92 ? 10.189 -0.072 4.254 1.00 72.50 92 LEU A CA 1
ATOM 781 C C . LEU A 1 92 ? 9.261 -1.282 4.082 1.00 72.50 92 LEU A C 1
ATOM 783 O O . LEU A 1 92 ? 8.042 -1.117 4.063 1.00 72.50 92 LEU A O 1
ATOM 787 N N . HIS A 1 93 ? 9.810 -2.496 3.997 1.00 77.38 93 HIS A N 1
ATOM 788 C CA . HIS A 1 93 ? 9.038 -3.720 3.777 1.00 77.38 93 HIS A CA 1
ATOM 789 C C . HIS A 1 93 ? 7.911 -3.941 4.810 1.00 77.38 93 HIS A C 1
ATOM 791 O O . HIS A 1 93 ? 6.766 -4.158 4.400 1.00 77.38 93 HIS A O 1
ATOM 797 N N . PRO A 1 94 ? 8.146 -3.809 6.137 1.00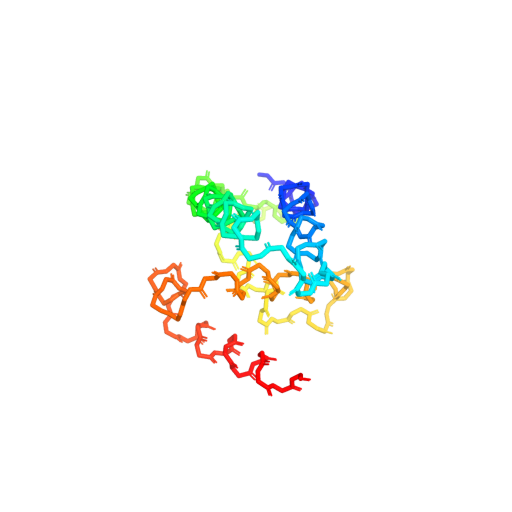 82.62 94 PRO A N 1
ATOM 798 C CA . PRO A 1 94 ? 7.083 -3.984 7.125 1.00 82.62 94 PRO A CA 1
ATOM 799 C C . PRO A 1 94 ? 5.921 -3.020 6.914 1.00 82.62 94 PRO A C 1
ATOM 801 O O . PRO A 1 94 ? 4.772 -3.389 7.125 1.00 82.62 94 PRO A O 1
ATOM 804 N N . LYS A 1 95 ? 6.220 -1.803 6.464 1.00 85.31 95 LYS A N 1
ATOM 805 C CA . LYS A 1 95 ? 5.234 -0.753 6.266 1.00 85.31 95 LYS A CA 1
ATOM 806 C C . LYS A 1 95 ? 4.361 -0.992 5.045 1.00 85.31 95 LYS A C 1
ATOM 808 O O . LYS A 1 95 ? 3.151 -0.816 5.133 1.00 85.31 95 LYS A O 1
ATOM 813 N N . PHE A 1 96 ? 4.955 -1.409 3.930 1.00 87.75 96 PHE A N 1
ATOM 814 C CA . PHE A 1 96 ? 4.188 -1.777 2.743 1.00 87.75 96 PHE A CA 1
ATOM 815 C C . PHE A 1 96 ? 3.242 -2.943 3.038 1.00 87.75 96 PHE A C 1
ATOM 817 O O . PHE A 1 96 ? 2.077 -2.884 2.651 1.00 87.75 96 PHE A O 1
ATOM 824 N N . LEU A 1 97 ? 3.686 -3.925 3.829 1.00 88.06 97 LEU A N 1
ATOM 825 C CA . LEU A 1 97 ? 2.808 -4.988 4.320 1.00 88.06 97 LEU A CA 1
ATOM 826 C C . LEU A 1 97 ? 1.696 -4.472 5.238 1.00 88.06 97 LEU A C 1
ATOM 828 O O . LEU A 1 97 ? 0.558 -4.899 5.086 1.00 88.06 97 LEU A O 1
ATOM 832 N N . SER A 1 98 ? 1.976 -3.530 6.142 1.00 89.44 98 SER A N 1
ATOM 833 C CA . SER A 1 98 ? 0.924 -2.935 6.978 1.00 89.44 98 SER A CA 1
ATOM 834 C C . SER A 1 98 ? -0.104 -2.143 6.165 1.00 89.44 98 SER A C 1
ATOM 836 O O . SER A 1 98 ? -1.286 -2.168 6.491 1.00 89.44 98 SER A O 1
ATOM 838 N N . ILE A 1 99 ? 0.318 -1.485 5.080 1.00 90.75 99 ILE A N 1
ATOM 839 C CA . ILE A 1 99 ? -0.601 -0.857 4.121 1.00 90.75 99 ILE A CA 1
ATOM 840 C C . ILE A 1 99 ? -1.464 -1.924 3.444 1.00 90.75 99 ILE A C 1
ATOM 842 O O . ILE A 1 99 ? -2.679 -1.763 3.384 1.00 90.75 99 ILE A O 1
ATOM 846 N N . ALA A 1 100 ? -0.863 -3.024 2.975 1.00 91.12 100 ALA A N 1
ATOM 847 C CA . ALA A 1 100 ? -1.600 -4.115 2.342 1.00 91.12 100 ALA A CA 1
ATOM 848 C C . ALA A 1 100 ? -2.614 -4.756 3.306 1.00 91.12 100 ALA A C 1
ATOM 850 O O . ALA A 1 100 ? -3.721 -5.085 2.894 1.00 91.12 100 ALA A O 1
ATOM 851 N N . ALA A 1 101 ? -2.277 -4.844 4.597 1.00 90.31 101 ALA A N 1
ATOM 852 C CA . ALA A 1 101 ? -3.149 -5.365 5.649 1.00 90.31 101 ALA A CA 1
ATOM 853 C C . ALA A 1 101 ? -4.423 -4.532 5.880 1.00 90.31 101 ALA A C 1
ATOM 855 O O . ALA A 1 101 ? -5.359 -5.017 6.512 1.00 90.31 101 ALA A O 1
ATOM 856 N N . LEU A 1 102 ? -4.484 -3.291 5.381 1.00 91.44 102 LEU A N 1
ATOM 857 C CA . LEU A 1 102 ? -5.720 -2.511 5.423 1.00 91.44 102 LEU A CA 1
ATOM 858 C C . LEU A 1 102 ? -6.776 -3.057 4.456 1.00 91.44 102 LEU A C 1
ATOM 860 O O . LEU A 1 102 ? -7.967 -2.861 4.691 1.00 91.44 102 LEU A O 1
ATOM 864 N N . PHE A 1 103 ? -6.364 -3.694 3.361 1.00 92.94 103 PHE A N 1
ATOM 865 C CA . PHE A 1 103 ? -7.240 -4.165 2.290 1.00 92.94 103 PHE A CA 1
ATOM 866 C C . PHE A 1 103 ? -7.720 -5.594 2.552 1.00 92.94 103 PHE A C 1
ATOM 868 O O . PHE A 1 103 ? -6.995 -6.411 3.122 1.00 92.94 103 PHE A O 1
ATOM 875 N N . THR A 1 104 ? -8.944 -5.912 2.119 1.00 91.44 104 THR A N 1
ATOM 876 C CA . THR A 1 104 ? -9.401 -7.309 2.130 1.00 91.44 104 THR A CA 1
ATOM 877 C C . THR A 1 104 ? -8.668 -8.124 1.064 1.00 91.44 104 THR A C 1
ATOM 879 O O . THR A 1 104 ? -8.012 -7.574 0.176 1.00 91.44 104 THR A O 1
ATOM 882 N N . TYR A 1 105 ? -8.771 -9.452 1.138 1.00 89.88 105 TYR A N 1
ATOM 883 C CA . TYR A 1 105 ? -8.183 -10.319 0.119 1.00 89.88 105 TYR A CA 1
ATOM 884 C C . TYR A 1 105 ? -8.738 -10.008 -1.278 1.00 89.88 105 TYR A C 1
ATOM 886 O O . TYR A 1 105 ? -7.972 -9.923 -2.233 1.00 89.88 105 TYR A O 1
ATOM 894 N N . GLU A 1 106 ? -10.049 -9.795 -1.379 1.00 91.69 106 GLU A N 1
ATOM 895 C CA . GLU A 1 106 ? -10.744 -9.455 -2.620 1.00 91.69 106 GLU A CA 1
ATOM 896 C C . GLU A 1 106 ? -10.233 -8.122 -3.168 1.00 91.69 106 GLU A C 1
ATOM 898 O O . GLU A 1 106 ? -9.823 -8.050 -4.322 1.00 91.69 106 GLU A O 1
ATOM 903 N N . GLU A 1 107 ? -10.131 -7.094 -2.316 1.00 92.31 107 GLU A N 1
ATOM 904 C CA . GLU A 1 107 ? -9.601 -5.793 -2.730 1.00 92.31 107 GLU A CA 1
ATOM 905 C C . GLU A 1 107 ? -8.150 -5.877 -3.217 1.00 92.31 107 GLU A C 1
ATOM 907 O O . GLU A 1 107 ? -7.792 -5.241 -4.207 1.00 92.31 107 GLU A O 1
ATOM 912 N N . LEU A 1 108 ? -7.298 -6.650 -2.537 1.00 91.88 108 LEU A N 1
ATOM 913 C CA . LEU A 1 108 ? -5.924 -6.871 -2.987 1.00 91.88 108 LEU A CA 1
ATOM 914 C C . LEU A 1 108 ? -5.887 -7.646 -4.306 1.00 91.88 108 LEU A C 1
ATOM 916 O O . LEU A 1 108 ? -5.057 -7.347 -5.166 1.00 91.88 108 LEU A O 1
ATOM 920 N N . SER A 1 109 ? -6.778 -8.622 -4.478 1.00 90.81 109 SER A N 1
ATOM 921 C CA . SER A 1 109 ? -6.845 -9.437 -5.686 1.00 90.81 109 SER A CA 1
ATOM 922 C C . SER A 1 109 ? -7.265 -8.601 -6.886 1.00 90.81 109 SER A C 1
ATOM 924 O O . SER A 1 109 ? -6.642 -8.701 -7.941 1.00 90.81 109 SER A O 1
ATOM 926 N N . ASP A 1 110 ? -8.237 -7.714 -6.711 1.00 91.19 110 ASP A N 1
ATOM 927 C CA . ASP A 1 110 ? -8.668 -6.792 -7.759 1.00 91.19 110 ASP A CA 1
ATOM 928 C C . ASP A 1 110 ? -7.554 -5.796 -8.115 1.00 91.19 110 ASP A C 1
ATOM 930 O O . ASP A 1 110 ? -7.304 -5.506 -9.288 1.00 91.19 110 ASP A O 1
ATOM 934 N N . LEU A 1 111 ? -6.829 -5.297 -7.107 1.00 89.62 111 LEU A N 1
ATOM 935 C CA . LEU A 1 111 ? -5.791 -4.286 -7.301 1.00 89.62 111 LEU A CA 1
ATOM 936 C C . LEU A 1 111 ? -4.465 -4.821 -7.814 1.00 89.62 111 LEU A C 1
ATOM 938 O O . LEU A 1 111 ? -3.768 -4.082 -8.499 1.00 89.62 111 LEU A O 1
ATOM 942 N N . PHE A 1 112 ? -4.079 -6.041 -7.453 1.00 91.56 112 PHE A N 1
ATOM 943 C CA . PHE A 1 112 ? -2.729 -6.564 -7.684 1.00 91.56 112 PHE A CA 1
ATOM 944 C C . PHE A 1 112 ? -2.719 -7.982 -8.265 1.00 91.56 112 PHE A C 1
ATOM 946 O O . PHE A 1 112 ? -1.689 -8.420 -8.775 1.00 91.56 112 PHE A O 1
ATOM 953 N N . GLY A 1 113 ? -3.853 -8.681 -8.253 1.00 89.94 113 GLY A N 1
ATOM 954 C CA . GLY A 1 113 ? -3.996 -10.066 -8.687 1.00 89.94 113 GLY A CA 1
ATOM 955 C C . GLY A 1 113 ? -3.905 -11.082 -7.543 1.00 89.94 113 GLY A C 1
ATOM 956 O O . GLY A 1 113 ? -3.386 -10.819 -6.452 1.00 89.94 113 GLY A O 1
ATOM 957 N N . ASN A 1 114 ? -4.378 -12.299 -7.819 1.00 88.12 114 ASN A N 1
ATOM 958 C CA . ASN A 1 114 ? -4.434 -13.403 -6.852 1.00 88.12 114 ASN A CA 1
ATOM 959 C C . ASN A 1 114 ? -3.059 -13.802 -6.289 1.00 88.12 114 ASN A C 1
ATOM 961 O O . ASN A 1 114 ? -2.937 -14.100 -5.100 1.00 88.12 114 ASN A O 1
ATOM 965 N N . ILE A 1 115 ? -2.016 -13.791 -7.130 1.00 87.00 115 ILE A N 1
ATOM 966 C CA . ILE A 1 115 ? -0.653 -14.197 -6.740 1.00 87.00 115 ILE A CA 1
ATOM 967 C C . ILE A 1 115 ? -0.107 -13.267 -5.653 1.00 87.00 115 ILE A C 1
ATOM 969 O O . ILE A 1 115 ? 0.410 -13.732 -4.636 1.00 87.00 115 ILE A O 1
ATOM 973 N N . PHE A 1 116 ? -0.252 -11.955 -5.850 1.00 88.44 116 PHE A N 1
ATOM 974 C CA . PHE A 1 116 ? 0.162 -10.960 -4.868 1.00 88.44 116 PHE A CA 1
ATOM 975 C C . PHE A 1 116 ? -0.591 -11.150 -3.551 1.00 88.44 116 PHE A C 1
ATOM 977 O O . PHE A 1 116 ? 0.020 -11.272 -2.491 1.00 88.44 116 PHE A O 1
ATOM 984 N N . SER A 1 117 ? -1.914 -11.248 -3.642 1.00 88.00 117 SER A N 1
ATOM 985 C CA . SER A 1 117 ? -2.815 -11.322 -2.490 1.00 88.00 117 SER A CA 1
ATOM 986 C C . SER A 1 117 ? -2.548 -12.552 -1.633 1.00 88.00 117 SER A C 1
ATOM 988 O O . SER A 1 117 ? -2.420 -12.450 -0.414 1.00 88.00 117 SER A O 1
ATOM 990 N N . SER A 1 118 ? -2.366 -13.709 -2.272 1.00 87.38 118 SER A N 1
ATOM 991 C CA . SER A 1 118 ? -2.016 -14.956 -1.591 1.00 87.38 118 SER A CA 1
ATOM 992 C C . SER A 1 118 ? -0.663 -14.855 -0.888 1.00 87.38 118 SER A C 1
ATOM 994 O O . SER A 1 118 ? -0.537 -15.245 0.273 1.00 87.38 118 SER A O 1
ATOM 996 N N . LYS A 1 119 ? 0.345 -14.266 -1.543 1.00 86.00 119 LYS A N 1
ATOM 997 C CA . LYS A 1 119 ? 1.676 -14.111 -0.949 1.00 86.00 119 LYS A CA 1
ATOM 998 C C . LYS A 1 119 ? 1.672 -13.138 0.233 1.00 86.00 119 LYS A C 1
ATOM 1000 O O . LYS A 1 119 ? 2.290 -13.432 1.252 1.00 86.00 119 LYS A O 1
ATOM 1005 N N . VAL A 1 120 ? 0.936 -12.030 0.147 1.00 86.75 120 VAL A N 1
ATOM 1006 C CA . VAL A 1 120 ? 0.758 -11.100 1.273 1.00 86.75 120 VAL A CA 1
ATOM 1007 C C . VAL A 1 120 ? 0.064 -11.788 2.451 1.00 86.75 120 VAL A C 1
ATOM 1009 O O . VAL A 1 120 ? 0.541 -11.680 3.577 1.00 86.75 120 VAL A O 1
ATOM 1012 N N . GLN A 1 121 ? -0.997 -12.566 2.211 1.00 86.56 121 GLN A N 1
ATOM 1013 C CA . GLN A 1 121 ? -1.664 -13.344 3.264 1.00 86.56 121 GLN A CA 1
ATOM 1014 C C . GLN A 1 121 ? -0.716 -14.334 3.953 1.00 86.56 121 GLN A C 1
ATOM 1016 O O . GLN A 1 121 ? -0.722 -14.437 5.178 1.00 86.56 121 GLN A O 1
ATOM 1021 N N . MET A 1 122 ? 0.137 -15.027 3.193 1.00 86.38 122 MET A N 1
ATOM 1022 C CA . MET A 1 122 ? 1.158 -15.909 3.768 1.00 86.38 122 MET A CA 1
ATOM 1023 C C . MET A 1 122 ? 2.149 -15.137 4.650 1.00 86.38 122 MET A C 1
ATOM 1025 O O . MET A 1 122 ? 2.427 -15.564 5.768 1.00 86.38 122 MET A O 1
ATOM 1029 N N . LEU A 1 123 ? 2.641 -13.986 4.179 1.00 84.38 123 LEU A N 1
ATOM 1030 C CA . LEU A 1 123 ? 3.592 -13.149 4.920 1.00 84.38 123 LEU A CA 1
ATOM 1031 C C . LEU A 1 123 ? 2.994 -12.557 6.205 1.00 84.38 123 LEU A C 1
ATOM 1033 O O . LEU A 1 123 ? 3.711 -12.381 7.186 1.00 84.38 123 LEU A O 1
ATOM 1037 N N . MET A 1 124 ? 1.693 -12.262 6.216 1.00 82.56 124 MET A N 1
ATOM 1038 C CA . MET A 1 124 ? 1.002 -11.749 7.404 1.00 82.56 124 MET A CA 1
ATOM 1039 C C . MET A 1 124 ? 0.718 -12.834 8.451 1.00 82.56 124 MET A C 1
ATOM 1041 O O . MET A 1 124 ? 0.659 -12.511 9.629 1.00 82.56 124 MET A O 1
ATOM 1045 N N . ARG A 1 125 ? 0.561 -14.104 8.047 1.00 80.31 125 ARG A N 1
ATOM 1046 C CA . ARG A 1 125 ? 0.316 -15.239 8.963 1.00 80.31 125 ARG A CA 1
ATOM 1047 C C . ARG A 1 125 ? 1.571 -15.760 9.665 1.00 80.31 125 ARG A C 1
ATOM 1049 O O . ARG A 1 125 ? 1.451 -16.465 10.658 1.00 80.31 125 ARG A O 1
ATOM 1056 N N . GLY A 1 126 ? 2.755 -15.476 9.122 1.00 64.62 126 GLY A N 1
ATOM 1057 C CA . GLY A 1 126 ? 4.041 -15.892 9.692 1.00 64.62 126 GLY A CA 1
ATOM 1058 C C . GLY A 1 126 ? 4.603 -14.953 10.767 1.00 64.62 126 GLY A C 1
ATOM 1059 O O . GLY A 1 126 ? 5.757 -15.128 11.152 1.00 64.62 126 GLY A O 1
ATOM 1060 N N . ARG A 1 127 ? 3.835 -13.946 11.202 1.00 55.34 127 ARG A N 1
ATOM 1061 C CA . ARG A 1 127 ? 4.176 -13.003 12.278 1.00 55.34 127 ARG A CA 1
ATOM 1062 C C . ARG A 1 127 ? 3.266 -13.221 13.474 1.00 55.34 127 ARG A C 1
ATOM 1064 O O . ARG A 1 127 ? 3.759 -12.996 14.597 1.00 55.34 127 ARG A O 1
#

Organism: NCBI:txid3073602

Secondary structure (DSSP, 8-state):
--HHHHHHHHHHHHHHHHHHHHHHHHS-TT-HHHHHHHHHHHHHHHHHHHHHHHHHHHH-EEE-TTS-EEEHHHHHHHHHHTGGGSTTTGGGHHHHHHHHTTS-HHHHHHHH-HHHHHHHHHHHHT-

Foldseek 3Di:
DAPVVLLVVLCVLVVVLVVLVVVLVPDDPDCVVVNVVSVVVSLVSLVVSLVVVLVVQVPDWHQYPVRDTDRSLVVLLCLQQPPCPDPPSVVCNVVSLVNVVSDDLVRCCVSNNNVSSVRSVVVVVVD